Protein AF-A0A7S0J768-F1 (afdb_monomer_lite)

Radius of gyration: 14.78 Å; chains: 1; bounding box: 32×29×51 Å

Foldseek 3Di:
DVLVPDAPVVVVVLVVLLVQLVVLCVVLVVPPPPDNDVSSVVSNVSSVCCLPPPQLVCLLVPVCVPHPVNPRHNVQQLDDDPVSVVSRPVDDDHSVVCNVPPD

Organism: NCBI:txid127549

Sequence (103 aa):
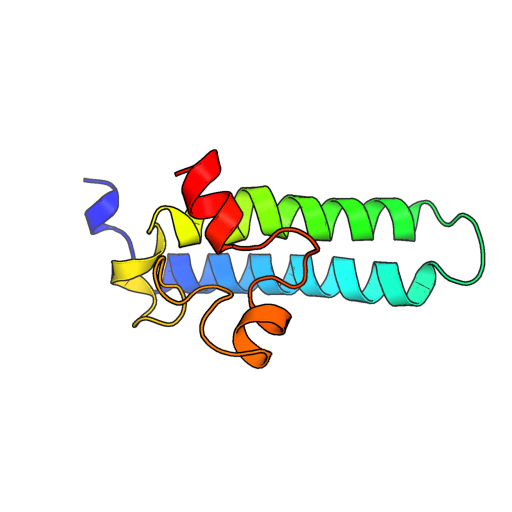LARDQQGPADVAHLNKIICWSRASTLIGLATMWYSINPISIFLLSLGTMTRWTIVAHHVCHGGFDKCSGGTYSRFKFGVGSLARRCTDWLDWMLVEAWNVEHN

pLDDT: mean 92.65, std 8.52, range [45.16, 98.44]

Structure (mmCIF, N/CA/C/O backbone):
data_AF-A0A7S0J768-F1
#
_entry.id   AF-A0A7S0J768-F1
#
loop_
_atom_site.group_PDB
_atom_site.id
_atom_site.type_symbol
_atom_site.label_atom_id
_atom_site.label_alt_id
_atom_site.label_comp_id
_atom_site.label_asym_id
_atom_site.label_entity_id
_atom_site.label_seq_id
_atom_site.pdbx_PDB_ins_code
_atom_site.Cartn_x
_atom_site.Cartn_y
_atom_site.Cartn_z
_atom_site.occupancy
_atom_site.B_iso_or_equiv
_atom_site.auth_seq_id
_atom_site.auth_comp_id
_atom_site.auth_asym_id
_atom_site.auth_atom_id
_atom_site.pdbx_PDB_model_num
ATOM 1 N N . LEU A 1 1 ? 2.771 -1.836 28.290 1.00 45.16 1 LEU A N 1
ATOM 2 C CA . LEU A 1 1 ? 4.070 -1.136 28.135 1.00 45.16 1 LEU A CA 1
ATOM 3 C C . LEU A 1 1 ? 4.279 -0.638 26.703 1.00 45.16 1 LEU A C 1
ATOM 5 O O . LEU A 1 1 ? 4.146 0.557 26.523 1.00 45.16 1 LEU A O 1
ATOM 9 N N . ALA A 1 2 ? 4.499 -1.477 25.675 1.00 55.28 2 ALA A N 1
ATOM 10 C CA . ALA A 1 2 ? 4.627 -0.974 24.288 1.00 55.28 2 ALA A CA 1
ATOM 11 C C . ALA A 1 2 ? 3.288 -0.546 23.638 1.00 55.28 2 ALA A C 1
ATOM 13 O O . ALA A 1 2 ? 3.231 0.439 22.913 1.00 55.28 2 ALA A O 1
ATOM 14 N N . ARG A 1 3 ? 2.178 -1.245 23.935 1.00 53.53 3 ARG A N 1
ATOM 15 C CA . ARG A 1 3 ? 0.842 -0.937 23.371 1.00 53.53 3 ARG A CA 1
ATOM 16 C C . ARG A 1 3 ? 0.263 0.410 23.815 1.00 53.53 3 ARG A C 1
ATOM 18 O O . ARG A 1 3 ? -0.617 0.922 23.136 1.00 53.53 3 ARG A O 1
ATOM 25 N N . ASP A 1 4 ? 0.740 0.960 24.929 1.00 62.53 4 ASP A N 1
ATOM 26 C CA . ASP A 1 4 ? 0.242 2.220 25.499 1.00 62.53 4 ASP A CA 1
ATOM 27 C C . ASP A 1 4 ? 0.959 3.447 24.909 1.00 62.53 4 ASP A C 1
ATOM 29 O O . ASP A 1 4 ? 0.570 4.576 25.181 1.00 62.53 4 ASP A O 1
ATOM 33 N N . GLN A 1 5 ? 1.995 3.226 24.088 1.00 78.56 5 GLN A N 1
ATOM 34 C CA . GLN A 1 5 ? 2.767 4.277 23.416 1.00 78.56 5 GLN A CA 1
ATOM 35 C C . GLN A 1 5 ? 2.322 4.517 21.966 1.00 78.56 5 GLN A C 1
ATOM 37 O O . GLN A 1 5 ? 2.864 5.399 21.308 1.00 78.56 5 GLN A O 1
ATOM 42 N N . GLN A 1 6 ? 1.343 3.753 21.464 1.00 85.50 6 GLN A N 1
ATOM 43 C CA . GLN A 1 6 ? 0.846 3.915 20.099 1.00 85.50 6 GLN A CA 1
ATOM 44 C C . GLN A 1 6 ? 0.079 5.228 19.944 1.00 85.50 6 GLN A C 1
ATOM 46 O O . GLN A 1 6 ? -0.841 5.514 20.713 1.00 85.50 6 GLN A O 1
ATOM 51 N N . GLY A 1 7 ? 0.400 5.998 18.909 1.00 91.81 7 GLY A N 1
ATOM 52 C CA . GLY A 1 7 ? -0.194 7.311 18.706 1.00 91.81 7 GLY A CA 1
ATOM 53 C C . GLY A 1 7 ? -0.097 7.843 17.276 1.00 91.81 7 GLY A C 1
ATOM 54 O O . GLY A 1 7 ? 0.193 7.105 16.331 1.00 91.81 7 GLY A O 1
ATOM 55 N N . PRO A 1 8 ? -0.348 9.151 17.095 1.00 93.75 8 PRO A N 1
ATOM 56 C CA . PRO A 1 8 ? -0.347 9.789 15.779 1.00 93.75 8 PRO A CA 1
ATOM 57 C C . PRO A 1 8 ? 0.982 9.659 15.023 1.00 93.75 8 PRO A C 1
ATOM 59 O O . PRO A 1 8 ? 0.983 9.595 13.794 1.00 93.75 8 PRO A O 1
ATOM 62 N N . ALA A 1 9 ? 2.110 9.590 15.739 1.00 94.88 9 ALA A N 1
ATOM 63 C CA . ALA A 1 9 ? 3.433 9.428 15.140 1.00 94.88 9 ALA A CA 1
ATOM 64 C C . ALA A 1 9 ? 3.587 8.077 14.416 1.00 94.88 9 ALA A C 1
ATOM 66 O O . ALA A 1 9 ? 4.129 8.041 13.311 1.00 94.88 9 ALA A O 1
ATOM 67 N N . ASP A 1 10 ? 3.047 6.990 14.976 1.00 94.50 10 ASP A N 1
ATOM 68 C CA . ASP A 1 10 ? 3.086 5.662 14.349 1.00 94.50 10 ASP A CA 1
ATOM 69 C C . ASP A 1 10 ? 2.247 5.627 13.073 1.00 94.50 10 ASP A C 1
ATOM 71 O O . ASP A 1 10 ? 2.664 5.080 12.053 1.00 94.50 10 ASP A O 1
ATOM 75 N N . VAL A 1 11 ? 1.077 6.272 13.101 1.00 95.50 11 VAL A N 1
ATOM 76 C CA . VAL A 1 11 ? 0.201 6.385 11.927 1.00 95.50 11 VAL A CA 1
ATOM 77 C C . VAL A 1 11 ? 0.860 7.243 10.846 1.00 95.50 11 VAL A C 1
ATOM 79 O O . VAL A 1 11 ? 0.808 6.895 9.667 1.00 95.50 11 VAL A O 1
ATOM 82 N N . ALA A 1 12 ? 1.530 8.337 11.221 1.00 97.00 12 ALA A N 1
ATOM 83 C CA . ALA A 1 12 ? 2.295 9.159 10.286 1.00 97.00 12 ALA A CA 1
ATOM 84 C C . ALA A 1 12 ? 3.461 8.375 9.659 1.00 97.00 12 ALA A C 1
ATOM 86 O O . ALA A 1 12 ? 3.686 8.460 8.447 1.00 97.00 12 ALA A O 1
ATOM 87 N N . HIS A 1 13 ? 4.165 7.569 10.456 1.00 96.88 13 HIS A N 1
ATOM 88 C CA . HIS A 1 13 ? 5.223 6.692 9.967 1.00 96.88 13 HIS A CA 1
ATOM 89 C C . HIS A 1 13 ? 4.684 5.625 9.002 1.00 96.88 13 HIS A C 1
ATOM 91 O O . HIS A 1 13 ? 5.226 5.462 7.906 1.00 96.88 13 HIS A O 1
ATOM 97 N N . LEU A 1 14 ? 3.569 4.970 9.343 1.00 96.44 14 LEU A N 1
ATOM 98 C CA . LEU A 1 14 ? 2.891 4.021 8.459 1.00 96.44 14 LEU A CA 1
ATOM 99 C C . LEU A 1 14 ? 2.470 4.683 7.139 1.00 96.44 14 LEU A C 1
ATOM 101 O O . LEU A 1 14 ? 2.746 4.150 6.067 1.00 96.44 14 LEU A O 1
ATOM 105 N N . ASN A 1 15 ? 1.856 5.868 7.196 1.00 97.19 15 ASN A N 1
ATOM 106 C CA . ASN A 1 15 ? 1.457 6.622 6.005 1.00 97.19 15 ASN A CA 1
ATOM 107 C C . ASN A 1 15 ? 2.656 6.951 5.107 1.00 97.19 15 ASN A C 1
ATOM 109 O O . ASN A 1 15 ? 2.555 6.851 3.882 1.00 97.19 15 ASN A O 1
ATOM 113 N N . LYS A 1 16 ? 3.809 7.294 5.698 1.00 98.38 16 LYS A N 1
ATOM 114 C CA . LYS A 1 16 ? 5.060 7.486 4.954 1.00 98.38 16 LYS A CA 1
ATOM 115 C C . LYS A 1 16 ? 5.464 6.198 4.233 1.00 98.38 16 LYS A C 1
ATOM 117 O O . LYS A 1 16 ? 5.746 6.253 3.040 1.00 98.38 16 LYS A O 1
ATOM 122 N N . ILE A 1 17 ? 5.457 5.050 4.913 1.00 98.00 17 ILE A N 1
ATOM 123 C CA . ILE A 1 17 ? 5.782 3.746 4.304 1.00 98.00 17 ILE A CA 1
ATOM 124 C C . ILE A 1 17 ? 4.816 3.409 3.161 1.00 98.00 17 ILE A C 1
ATOM 126 O O . ILE A 1 17 ? 5.260 3.019 2.081 1.00 98.00 17 ILE A O 1
ATOM 130 N N . ILE A 1 18 ? 3.510 3.604 3.362 1.00 97.25 18 ILE A N 1
ATOM 131 C CA . ILE A 1 18 ? 2.488 3.378 2.330 1.00 97.25 18 ILE A CA 1
ATOM 132 C C . ILE A 1 18 ? 2.744 4.271 1.111 1.00 97.25 18 ILE A C 1
ATOM 134 O O . ILE A 1 18 ? 2.644 3.799 -0.020 1.00 97.25 18 ILE A O 1
ATOM 138 N N . CYS A 1 19 ? 3.117 5.536 1.322 1.00 98.00 19 CYS A N 1
ATOM 139 C CA . CYS A 1 19 ? 3.479 6.449 0.239 1.00 98.00 19 CYS A CA 1
ATOM 140 C C . CYS A 1 19 ? 4.664 5.914 -0.582 1.00 98.00 19 CYS A C 1
ATOM 142 O O . CYS A 1 19 ? 4.551 5.792 -1.801 1.00 98.00 19 CYS A O 1
ATOM 144 N N . TRP A 1 20 ? 5.756 5.501 0.075 1.00 98.25 20 TRP A N 1
ATOM 145 C CA . TRP A 1 20 ? 6.916 4.908 -0.607 1.00 98.25 20 TRP A CA 1
ATOM 146 C C . TRP A 1 20 ? 6.566 3.608 -1.341 1.00 98.25 20 TRP A C 1
ATOM 148 O O . TRP A 1 20 ? 6.962 3.433 -2.489 1.00 98.25 20 TRP A O 1
ATOM 158 N N . SER A 1 21 ? 5.784 2.719 -0.723 1.00 97.56 21 SER A N 1
ATOM 159 C CA . SER A 1 21 ? 5.329 1.466 -1.347 1.00 97.56 21 SER A CA 1
ATOM 160 C C . SER A 1 21 ? 4.491 1.721 -2.606 1.00 97.56 21 SER A C 1
ATOM 162 O O . SER A 1 21 ? 4.716 1.089 -3.646 1.00 97.56 21 SER A O 1
ATOM 164 N N . ARG A 1 22 ? 3.563 2.685 -2.546 1.00 96.56 22 ARG A N 1
ATOM 165 C CA . ARG A 1 22 ? 2.736 3.089 -3.692 1.00 96.56 22 ARG A CA 1
ATOM 166 C C . ARG A 1 22 ? 3.577 3.733 -4.788 1.00 96.56 22 ARG A C 1
ATOM 168 O O . ARG A 1 22 ? 3.406 3.368 -5.945 1.00 96.56 22 ARG A O 1
ATOM 175 N N . ALA A 1 23 ? 4.507 4.621 -4.439 1.00 98.19 23 ALA A N 1
ATOM 176 C CA . ALA A 1 23 ? 5.423 5.231 -5.400 1.00 98.19 23 ALA A CA 1
ATOM 177 C C . ALA A 1 23 ? 6.261 4.170 -6.130 1.00 98.19 23 ALA A C 1
ATOM 179 O O . ALA A 1 23 ? 6.292 4.166 -7.359 1.00 98.19 23 ALA A O 1
ATOM 180 N N . SER A 1 24 ? 6.850 3.215 -5.402 1.00 98.12 24 SER A N 1
ATOM 181 C CA . SER A 1 24 ? 7.587 2.093 -5.997 1.00 98.12 24 SER A CA 1
ATOM 182 C C . SER A 1 24 ? 6.706 1.269 -6.937 1.00 98.12 24 SER A C 1
ATOM 184 O O . SER A 1 24 ? 7.092 1.010 -8.073 1.00 98.12 24 SER A O 1
ATOM 186 N N . THR A 1 25 ? 5.490 0.919 -6.512 1.00 96.88 25 THR A N 1
ATOM 187 C CA . THR A 1 25 ? 4.556 0.150 -7.351 1.00 96.88 25 THR A CA 1
ATOM 188 C C . THR A 1 25 ? 4.191 0.912 -8.629 1.00 96.88 25 THR A C 1
ATOM 190 O O . THR A 1 25 ? 4.274 0.352 -9.718 1.00 96.88 25 THR A O 1
ATOM 193 N N . LEU A 1 26 ? 3.838 2.197 -8.521 1.00 97.00 26 LEU A N 1
ATOM 194 C CA . LEU A 1 26 ? 3.453 3.032 -9.663 1.00 97.00 26 LEU A CA 1
ATOM 195 C C . LEU A 1 26 ? 4.607 3.232 -10.649 1.00 97.00 26 LEU A C 1
ATOM 197 O O . LEU A 1 26 ? 4.413 3.060 -11.850 1.00 97.00 26 LEU A O 1
ATOM 201 N N . ILE A 1 27 ? 5.808 3.554 -10.160 1.00 97.81 27 ILE A N 1
ATOM 202 C CA . ILE A 1 27 ? 6.993 3.731 -11.012 1.00 97.81 27 ILE A CA 1
ATOM 203 C C . ILE A 1 27 ? 7.375 2.398 -11.664 1.00 97.81 27 ILE A C 1
ATOM 205 O O . ILE A 1 27 ? 7.673 2.363 -12.857 1.00 97.81 27 ILE A O 1
ATOM 209 N N . GLY A 1 28 ? 7.321 1.296 -10.911 1.00 97.50 28 GLY A N 1
ATOM 210 C CA . GLY A 1 28 ? 7.558 -0.045 -11.435 1.00 97.50 28 GLY A CA 1
ATOM 211 C C . GLY A 1 28 ? 6.611 -0.387 -12.586 1.00 97.50 28 GLY A C 1
ATOM 212 O O . GLY A 1 28 ? 7.074 -0.742 -13.668 1.00 97.50 28 GLY A O 1
ATOM 213 N N . LEU A 1 29 ? 5.304 -0.182 -12.398 1.00 96.31 29 LEU A N 1
ATOM 214 C CA . LEU A 1 29 ? 4.290 -0.405 -13.435 1.00 96.31 29 LEU A CA 1
ATOM 215 C C . LEU A 1 29 ? 4.476 0.520 -14.647 1.00 96.31 29 LEU A C 1
ATOM 217 O O . LEU A 1 29 ? 4.380 0.069 -15.786 1.00 96.31 29 LEU A O 1
ATOM 221 N N . ALA A 1 30 ? 4.784 1.799 -14.426 1.00 96.75 30 ALA A N 1
ATOM 222 C CA . ALA A 1 30 ? 4.970 2.772 -15.503 1.00 96.75 30 ALA A CA 1
ATOM 223 C C . ALA A 1 30 ? 6.202 2.485 -16.380 1.00 96.75 30 ALA A C 1
ATOM 225 O O . ALA A 1 30 ? 6.267 2.939 -17.521 1.00 96.75 30 ALA A O 1
ATOM 226 N N . THR A 1 31 ? 7.182 1.742 -15.859 1.00 96.88 31 THR A N 1
ATOM 227 C CA . THR A 1 31 ? 8.472 1.509 -16.526 1.00 96.88 31 THR A CA 1
ATOM 228 C C . THR A 1 31 ? 8.661 0.081 -17.042 1.00 96.88 31 THR A C 1
ATOM 230 O O . THR A 1 31 ? 9.606 -0.155 -17.794 1.00 96.88 31 THR A O 1
ATOM 233 N N . MET A 1 32 ? 7.777 -0.862 -16.686 1.00 96.56 32 MET A N 1
ATOM 234 C CA . MET A 1 32 ? 7.956 -2.286 -17.010 1.00 96.56 32 MET A CA 1
ATOM 235 C C . MET A 1 32 ? 7.669 -2.659 -18.474 1.00 96.56 32 MET A C 1
ATOM 237 O O . MET A 1 32 ? 7.997 -3.762 -18.892 1.00 96.56 32 MET A O 1
ATOM 241 N N . TRP A 1 33 ? 7.017 -1.786 -19.246 1.00 94.38 33 TRP A N 1
ATOM 242 C CA . TRP A 1 33 ? 6.430 -2.148 -20.543 1.00 94.38 33 TRP A CA 1
ATOM 243 C C . TRP A 1 33 ? 7.428 -2.218 -21.710 1.00 94.38 33 TRP A C 1
ATOM 245 O O . TRP A 1 33 ? 7.146 -2.891 -22.696 1.00 94.38 33 TRP A O 1
ATOM 255 N N . TYR A 1 34 ? 8.565 -1.514 -21.636 1.00 86.75 34 TYR A N 1
ATOM 256 C CA . TYR A 1 34 ? 9.434 -1.292 -22.804 1.00 86.75 34 TYR A CA 1
ATOM 257 C C . TYR A 1 34 ? 10.588 -2.301 -22.943 1.00 86.75 34 TYR A C 1
ATOM 259 O O . TYR A 1 34 ? 11.063 -2.550 -24.049 1.00 86.75 34 TYR A O 1
ATOM 267 N N . SER A 1 35 ? 11.060 -2.894 -21.845 1.00 93.88 35 SER A N 1
ATOM 268 C CA . SER A 1 35 ? 12.138 -3.891 -21.856 1.00 93.88 35 SER A CA 1
ATOM 269 C C . SER A 1 35 ? 12.213 -4.645 -20.527 1.00 93.88 35 SER A C 1
ATOM 271 O O . SER A 1 35 ? 11.531 -4.298 -19.561 1.00 93.88 35 SER A O 1
ATOM 273 N N . ILE A 1 36 ? 13.083 -5.662 -20.449 1.00 95.19 36 ILE A N 1
ATOM 274 C CA . ILE A 1 36 ? 13.487 -6.233 -19.158 1.00 95.19 36 ILE A CA 1
ATOM 275 C C . ILE A 1 36 ? 14.228 -5.139 -18.388 1.00 95.19 36 ILE A C 1
ATOM 277 O O . ILE A 1 36 ? 15.392 -4.846 -18.658 1.00 95.19 36 ILE A O 1
ATOM 281 N N . ASN A 1 37 ? 13.529 -4.526 -17.440 1.00 96.75 37 ASN A N 1
ATOM 282 C CA . ASN A 1 37 ? 14.005 -3.377 -16.693 1.00 96.75 37 ASN A CA 1
ATOM 283 C C . ASN A 1 37 ? 14.262 -3.776 -15.226 1.00 96.75 37 ASN A C 1
ATOM 285 O O . ASN A 1 37 ? 13.304 -3.933 -14.461 1.00 96.75 37 ASN A O 1
ATOM 289 N N . PRO A 1 38 ? 15.533 -3.924 -14.799 1.00 96.88 38 PRO A N 1
ATOM 290 C CA . PRO A 1 38 ? 15.871 -4.283 -13.421 1.00 96.88 38 PRO A CA 1
ATOM 291 C C . PRO A 1 38 ? 15.307 -3.316 -12.375 1.00 96.88 38 PRO A C 1
ATOM 293 O O . PRO A 1 38 ? 14.971 -3.741 -11.270 1.00 96.88 38 PRO A O 1
ATOM 296 N N . ILE A 1 39 ? 15.149 -2.034 -12.723 1.00 96.69 39 ILE A N 1
ATOM 297 C CA . ILE A 1 39 ? 14.547 -1.035 -11.834 1.00 96.69 39 ILE A CA 1
ATOM 298 C C . ILE A 1 39 ? 13.066 -1.355 -11.631 1.00 96.69 39 ILE A C 1
ATOM 300 O O . ILE A 1 39 ? 12.601 -1.372 -10.493 1.00 96.69 39 ILE A O 1
ATOM 304 N N . SER A 1 40 ? 12.329 -1.670 -12.700 1.00 98.12 40 SER A N 1
ATOM 305 C CA . SER A 1 40 ? 10.920 -2.065 -12.586 1.00 98.12 40 SER A CA 1
ATOM 306 C C . SER A 1 40 ? 10.761 -3.325 -11.744 1.00 98.12 40 SER A C 1
ATOM 308 O O . SER A 1 40 ? 9.927 -3.348 -10.843 1.00 98.12 40 SER A O 1
ATOM 310 N N . ILE A 1 41 ? 11.598 -4.342 -11.981 1.00 98.06 41 ILE A N 1
ATOM 311 C CA . ILE A 1 41 ? 11.592 -5.594 -11.208 1.00 98.06 41 ILE A CA 1
ATOM 312 C C . ILE A 1 41 ? 11.802 -5.300 -9.719 1.00 98.06 41 ILE A C 1
ATOM 314 O O . ILE A 1 41 ? 11.019 -5.750 -8.879 1.00 98.06 41 ILE A O 1
ATOM 318 N N . PHE A 1 42 ? 12.824 -4.507 -9.389 1.00 98.44 42 PHE A N 1
ATOM 319 C CA . PHE A 1 42 ? 13.125 -4.146 -8.008 1.00 98.44 42 PHE A CA 1
ATOM 320 C C . PHE A 1 42 ? 11.983 -3.361 -7.355 1.00 98.44 42 PHE A C 1
ATOM 322 O O . PHE A 1 42 ? 11.557 -3.704 -6.255 1.00 98.44 42 PHE A O 1
ATOM 329 N N . LEU A 1 43 ? 11.450 -2.338 -8.026 1.00 98.44 43 LEU A N 1
ATOM 330 C CA . LEU A 1 43 ? 10.408 -1.479 -7.463 1.00 98.44 43 LEU A CA 1
ATOM 331 C C . LEU A 1 43 ? 9.067 -2.206 -7.287 1.00 98.44 43 LEU A C 1
ATOM 333 O O . LEU A 1 43 ? 8.399 -2.008 -6.269 1.00 98.44 43 LEU A O 1
ATOM 337 N N . LEU A 1 44 ? 8.690 -3.081 -8.225 1.00 97.62 44 LEU A N 1
ATOM 338 C CA . LEU A 1 44 ? 7.497 -3.927 -8.102 1.00 97.62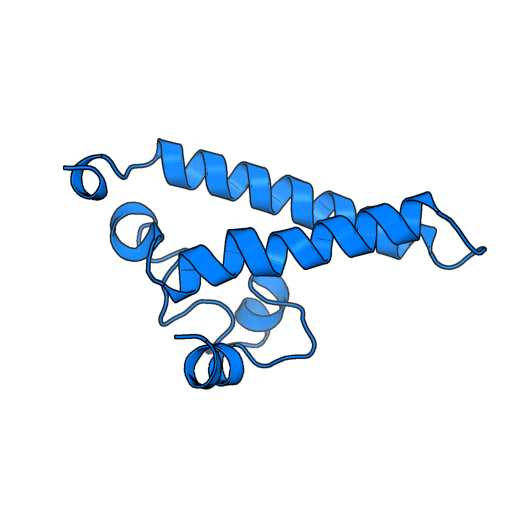 44 LEU A CA 1
ATOM 339 C C . LEU A 1 44 ? 7.641 -4.941 -6.963 1.00 97.62 44 LEU A C 1
ATOM 341 O O . LEU A 1 44 ? 6.703 -5.118 -6.177 1.00 97.62 44 LEU A O 1
ATOM 345 N N . SER A 1 45 ? 8.818 -5.565 -6.842 1.00 97.75 45 SER A N 1
ATOM 346 C CA . SER A 1 45 ? 9.139 -6.470 -5.735 1.00 97.75 45 SER A CA 1
ATOM 347 C C . SER A 1 45 ? 9.079 -5.737 -4.395 1.00 97.75 45 SER A C 1
ATOM 349 O O . SER A 1 45 ? 8.355 -6.154 -3.494 1.00 97.75 45 SER A O 1
ATOM 351 N N . LEU A 1 46 ? 9.736 -4.579 -4.282 1.00 98.31 46 LEU A N 1
ATOM 352 C CA . LEU A 1 46 ? 9.761 -3.775 -3.061 1.00 98.31 46 LEU A CA 1
ATOM 353 C C . LEU A 1 46 ? 8.362 -3.291 -2.656 1.00 98.31 46 LEU A C 1
ATOM 355 O O . LEU A 1 46 ? 7.998 -3.367 -1.480 1.00 98.31 46 LEU A O 1
ATOM 359 N N . GLY A 1 47 ? 7.574 -2.807 -3.620 1.00 97.19 47 GLY A N 1
ATOM 360 C CA . GLY A 1 47 ? 6.198 -2.367 -3.398 1.00 97.19 47 GLY A CA 1
ATOM 361 C C . GLY A 1 47 ? 5.308 -3.502 -2.893 1.00 97.19 47 GLY A C 1
ATOM 362 O O . GLY A 1 47 ? 4.601 -3.325 -1.898 1.00 97.19 47 GLY A O 1
ATOM 363 N N . THR A 1 48 ? 5.404 -4.677 -3.523 1.00 96.00 48 THR A N 1
ATOM 364 C CA . THR A 1 48 ? 4.658 -5.884 -3.140 1.00 96.00 48 THR A CA 1
ATOM 365 C C . THR A 1 48 ? 5.086 -6.395 -1.772 1.00 96.00 48 THR A C 1
ATOM 367 O O . THR A 1 48 ? 4.249 -6.499 -0.881 1.00 96.00 48 THR A O 1
ATOM 370 N N . MET A 1 49 ? 6.381 -6.611 -1.547 1.00 96.69 49 MET A N 1
ATOM 371 C CA . MET A 1 49 ? 6.890 -7.084 -0.258 1.00 96.69 49 MET A CA 1
ATOM 372 C C . MET A 1 49 ? 6.489 -6.142 0.879 1.00 96.69 49 MET A C 1
ATOM 374 O O . MET A 1 49 ? 5.977 -6.602 1.891 1.00 96.69 49 MET A O 1
ATOM 378 N N . THR A 1 50 ? 6.619 -4.824 0.692 1.00 97.31 50 THR A N 1
ATOM 379 C CA . THR A 1 50 ? 6.215 -3.830 1.703 1.00 97.31 50 THR A CA 1
ATOM 380 C C . THR A 1 50 ? 4.713 -3.882 2.000 1.00 97.31 50 THR A C 1
ATOM 382 O O . THR A 1 50 ? 4.313 -3.805 3.164 1.00 97.31 50 THR A O 1
ATOM 385 N N . ARG A 1 51 ? 3.865 -4.024 0.969 1.00 95.19 51 ARG A N 1
ATOM 386 C CA . ARG A 1 51 ? 2.407 -4.147 1.135 1.00 95.19 51 ARG A CA 1
ATOM 387 C C . ARG A 1 51 ? 2.051 -5.360 1.997 1.00 95.19 51 ARG A C 1
ATOM 389 O O . ARG A 1 51 ? 1.211 -5.232 2.882 1.00 95.19 51 ARG A O 1
ATOM 396 N N . TRP A 1 52 ? 2.717 -6.490 1.774 1.00 94.69 52 TRP A N 1
ATOM 397 C CA . TRP A 1 52 ? 2.487 -7.735 2.506 1.00 94.69 52 TRP A CA 1
ATOM 398 C C . TRP A 1 52 ? 3.076 -7.716 3.917 1.00 94.69 52 TRP A C 1
ATOM 400 O O . TRP A 1 52 ? 2.342 -7.798 4.900 1.00 94.69 52 TRP A O 1
ATOM 410 N N . THR A 1 53 ? 4.397 -7.584 4.028 1.00 94.94 53 THR A N 1
ATOM 411 C CA . THR A 1 53 ? 5.131 -7.846 5.276 1.00 94.94 53 THR A CA 1
ATOM 412 C C . THR A 1 53 ? 5.064 -6.691 6.267 1.00 94.94 53 THR A C 1
ATOM 414 O O . THR A 1 53 ? 5.209 -6.895 7.472 1.00 94.94 53 THR A O 1
ATOM 417 N N . ILE A 1 54 ? 4.834 -5.470 5.779 1.00 96.06 54 ILE A N 1
ATOM 418 C CA . ILE A 1 5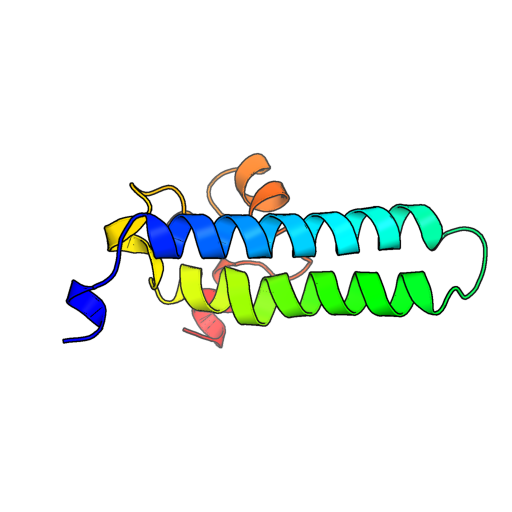4 ? 4.796 -4.276 6.621 1.00 96.06 54 ILE A CA 1
ATOM 419 C C . ILE A 1 54 ? 3.361 -3.792 6.766 1.00 96.06 54 ILE A C 1
ATOM 421 O O . ILE A 1 54 ? 2.848 -3.766 7.878 1.00 96.06 54 ILE A O 1
ATOM 425 N N . VAL A 1 55 ? 2.691 -3.428 5.674 1.00 96.00 55 VAL A N 1
ATOM 426 C CA . VAL A 1 55 ? 1.382 -2.769 5.784 1.00 96.00 55 VAL A CA 1
ATOM 427 C C . VAL A 1 55 ? 0.309 -3.751 6.252 1.00 96.00 55 VAL A C 1
ATOM 429 O O . VAL A 1 55 ? -0.231 -3.588 7.344 1.00 96.00 55 VAL A O 1
ATOM 432 N N . ALA A 1 56 ? 0.005 -4.784 5.470 1.00 94.62 56 ALA A N 1
ATOM 433 C CA . ALA A 1 56 ? -1.120 -5.654 5.788 1.00 94.62 56 ALA A CA 1
ATOM 434 C C . ALA A 1 56 ? -0.865 -6.564 6.974 1.00 94.62 56 ALA A C 1
ATOM 436 O O . ALA A 1 56 ? -1.741 -6.652 7.819 1.00 94.62 56 ALA A O 1
ATOM 437 N N . HIS A 1 57 ? 0.318 -7.171 7.097 1.00 95.38 57 HIS A N 1
ATOM 438 C CA . HIS A 1 57 ? 0.647 -7.982 8.270 1.00 95.38 57 HIS A CA 1
ATOM 439 C C . HIS A 1 57 ? 0.356 -7.214 9.574 1.00 95.38 57 HIS A C 1
ATOM 441 O O . HIS A 1 57 ? -0.424 -7.665 10.411 1.00 95.38 57 HIS A O 1
ATOM 447 N N . HIS A 1 58 ? 0.865 -5.985 9.715 1.00 95.25 58 HIS A N 1
ATOM 448 C CA . HIS A 1 58 ? 0.640 -5.214 10.938 1.00 95.25 58 HIS A CA 1
ATOM 449 C C . HIS A 1 58 ? -0.809 -4.729 11.079 1.00 95.25 58 HIS A C 1
ATOM 451 O O . HIS A 1 58 ? -1.334 -4.725 12.192 1.00 95.25 58 HIS A O 1
ATOM 457 N N . VAL A 1 59 ? -1.480 -4.327 9.992 1.00 95.56 59 VAL A N 1
ATOM 458 C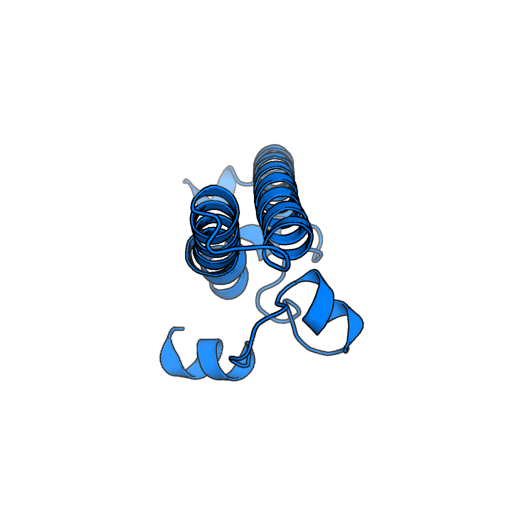 CA . VAL A 1 59 ? -2.880 -3.870 10.068 1.00 95.56 59 VAL A CA 1
ATOM 459 C C . VAL A 1 59 ? -3.839 -5.031 10.359 1.00 95.56 59 VAL A C 1
ATOM 461 O O . VAL A 1 59 ? -4.685 -4.894 11.241 1.00 95.56 59 VAL A O 1
ATOM 464 N N . CYS A 1 60 ? -3.690 -6.180 9.698 1.00 95.00 60 CYS A N 1
ATOM 465 C CA . CYS A 1 60 ? -4.518 -7.377 9.885 1.00 95.00 60 CYS A CA 1
ATOM 466 C C . CYS A 1 60 ? -4.331 -8.017 11.272 1.00 95.00 60 CYS A C 1
ATOM 468 O O . CYS A 1 60 ? -5.299 -8.526 11.839 1.00 95.00 60 CYS A O 1
ATOM 470 N N . HIS A 1 61 ? -3.146 -7.896 11.882 1.00 93.94 61 HIS A N 1
ATOM 471 C CA . HIS A 1 61 ? -2.931 -8.264 13.290 1.00 93.94 61 HIS A CA 1
ATOM 472 C C . HIS A 1 61 ? -3.370 -7.178 14.296 1.00 93.94 61 HIS A C 1
ATOM 474 O O . HIS A 1 61 ? -3.186 -7.336 15.504 1.00 93.94 61 HIS A O 1
ATOM 480 N N . GLY A 1 62 ? -3.985 -6.081 13.836 1.00 93.62 62 GLY A N 1
ATOM 481 C CA . GLY A 1 62 ? -4.560 -5.041 14.697 1.00 93.62 62 GLY A CA 1
ATOM 482 C C . GLY A 1 62 ? -3.544 -4.050 15.270 1.00 93.62 62 GLY A C 1
ATOM 483 O O . GLY A 1 62 ? -3.838 -3.350 16.242 1.00 93.62 62 GLY A O 1
AT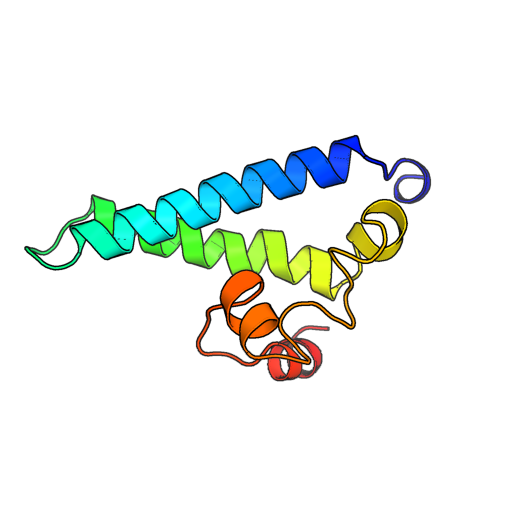OM 484 N N . GLY A 1 63 ? -2.356 -3.948 14.670 1.00 93.50 63 GLY A N 1
ATOM 485 C CA . GLY A 1 63 ? -1.270 -3.068 15.108 1.00 93.50 63 GLY A CA 1
ATOM 486 C C . GLY A 1 63 ? -1.628 -1.579 15.127 1.00 93.50 63 GLY A C 1
ATOM 487 O O . GLY A 1 63 ? -0.970 -0.820 15.828 1.00 93.50 63 GLY A O 1
ATOM 488 N N . PHE A 1 64 ? -2.688 -1.164 14.424 1.00 95.00 64 PHE A N 1
ATOM 489 C CA . PHE A 1 64 ? -3.130 0.234 14.333 1.00 95.00 64 PHE A CA 1
ATOM 490 C C . PHE A 1 64 ? -4.600 0.453 14.733 1.00 95.00 64 PHE A C 1
ATOM 492 O O . PHE A 1 64 ? -5.113 1.568 14.588 1.00 95.00 64 PHE A O 1
ATOM 499 N N . ASP A 1 65 ? -5.278 -0.569 15.275 1.00 94.19 65 ASP A N 1
ATOM 500 C CA . ASP A 1 65 ? -6.711 -0.503 15.615 1.00 94.19 65 ASP A CA 1
ATOM 501 C C . ASP A 1 65 ? -7.020 0.625 16.619 1.00 94.19 65 ASP A C 1
ATOM 503 O O . ASP A 1 65 ? -8.070 1.260 16.542 1.00 94.19 65 ASP A O 1
ATOM 507 N N . LYS A 1 66 ? -6.095 0.895 17.552 1.00 91.81 66 LYS A N 1
ATOM 508 C CA . LYS A 1 66 ? -6.280 1.881 18.629 1.00 91.81 66 LYS A CA 1
ATOM 509 C C . LYS A 1 66 ? -5.897 3.314 18.250 1.00 91.81 66 LYS A C 1
ATOM 511 O O . LYS A 1 66 ? -6.468 4.245 18.806 1.00 91.81 66 LYS A O 1
ATOM 516 N N . CYS A 1 67 ? -4.935 3.506 17.344 1.00 93.25 67 CYS A N 1
ATOM 517 C CA . CYS A 1 67 ? -4.353 4.825 17.060 1.00 93.25 67 CYS A CA 1
ATOM 518 C C . CYS A 1 67 ? -4.763 5.420 15.702 1.00 93.25 67 CYS A C 1
ATOM 520 O O . CYS A 1 67 ? -4.605 6.620 15.500 1.00 93.25 67 CYS A O 1
ATOM 522 N N . SER A 1 68 ? -5.320 4.628 14.777 1.00 94.12 68 S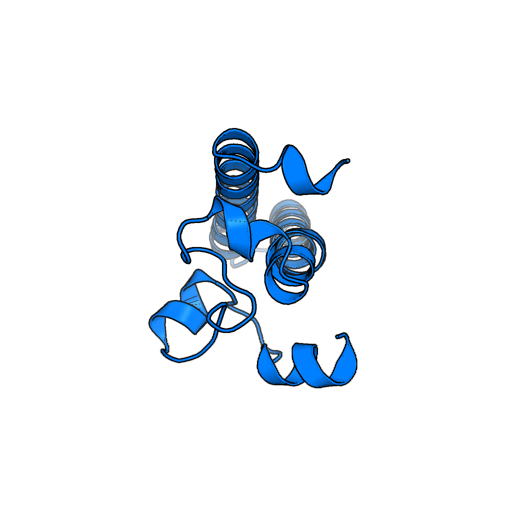ER A N 1
ATOM 523 C CA . SER A 1 68 ? -5.645 5.088 13.413 1.00 94.12 68 SER A CA 1
ATOM 524 C C . SER A 1 68 ? -7.023 5.741 13.242 1.00 94.12 68 SER A C 1
ATOM 526 O O . SER A 1 68 ? -7.408 6.074 12.116 1.00 94.12 68 SER A O 1
ATOM 528 N N . GLY A 1 69 ? -7.814 5.858 14.314 1.00 91.50 69 GLY A N 1
ATOM 529 C CA . GLY A 1 69 ? -9.201 6.332 14.229 1.00 91.50 69 GLY A CA 1
ATOM 530 C C . GLY A 1 69 ? -10.093 5.447 13.345 1.00 91.50 69 GLY A C 1
ATOM 531 O O . GLY A 1 69 ? -11.056 5.928 12.758 1.00 91.50 69 GLY A O 1
ATOM 532 N N . GLY A 1 70 ? -9.743 4.163 13.189 1.00 91.69 70 GLY A N 1
ATOM 533 C CA . GLY A 1 70 ? -10.459 3.207 12.340 1.00 91.69 70 GLY A CA 1
ATOM 534 C C . GLY A 1 70 ? -10.069 3.234 10.857 1.00 91.69 70 GLY A C 1
ATOM 535 O O . GLY A 1 70 ? -10.625 2.453 10.082 1.00 91.69 70 GLY A O 1
ATOM 536 N N . THR A 1 71 ? -9.118 4.085 10.456 1.00 91.12 71 THR A N 1
ATOM 537 C CA . THR A 1 71 ? -8.593 4.124 9.078 1.00 91.12 71 THR A CA 1
ATOM 538 C C . THR A 1 71 ? -7.900 2.813 8.717 1.00 91.12 71 THR A C 1
ATOM 540 O O . THR A 1 71 ? -8.170 2.245 7.655 1.00 91.12 71 THR A O 1
ATOM 543 N N . TYR A 1 72 ? -7.064 2.323 9.638 1.00 94.88 72 TYR A N 1
ATOM 544 C CA . TYR A 1 72 ? -6.326 1.069 9.550 1.00 94.88 72 TYR A CA 1
ATOM 545 C C . TYR A 1 72 ? -6.860 0.121 10.616 1.00 94.88 72 TYR A C 1
ATOM 547 O O . TYR A 1 72 ? -6.393 0.119 11.754 1.00 94.88 72 TYR A O 1
ATOM 555 N N . SER A 1 73 ? -7.887 -0.640 10.241 1.00 94.19 73 SER A N 1
ATOM 556 C CA . SER A 1 73 ? -8.534 -1.601 11.126 1.00 94.19 73 SER A CA 1
ATOM 557 C C . SER A 1 73 ? -8.440 -3.008 10.565 1.00 94.19 73 SER A C 1
ATOM 559 O O . SER A 1 73 ? -8.781 -3.218 9.396 1.00 94.19 73 SER A O 1
ATOM 561 N N . ARG A 1 74 ? -8.101 -3.979 11.419 1.00 93.38 74 ARG A N 1
ATOM 562 C CA . ARG A 1 74 ? -8.037 -5.402 11.045 1.00 93.38 74 ARG A CA 1
ATOM 563 C C . ARG A 1 74 ? -9.330 -5.965 10.447 1.00 93.38 74 ARG A C 1
ATOM 565 O O . ARG A 1 74 ? -9.293 -6.962 9.742 1.00 93.38 74 ARG A O 1
ATOM 572 N N . PHE A 1 75 ? -10.473 -5.337 10.726 1.00 92.00 75 PHE A N 1
ATOM 573 C CA . PHE A 1 75 ? -11.785 -5.786 10.246 1.00 92.00 75 PHE A CA 1
ATOM 574 C C . PHE A 1 75 ? -12.246 -5.088 8.963 1.00 92.00 75 PHE A C 1
ATOM 576 O O . PHE A 1 75 ? -13.238 -5.503 8.371 1.00 92.00 75 PHE A O 1
ATOM 583 N N . LYS A 1 76 ? -11.585 -3.996 8.560 1.00 92.50 76 LYS A N 1
ATOM 584 C CA . LYS A 1 76 ? -12.005 -3.161 7.418 1.00 92.50 76 LYS A CA 1
ATOM 585 C C . LYS A 1 76 ? -10.951 -3.061 6.318 1.00 92.50 76 LYS A C 1
ATOM 587 O O . LYS A 1 76 ? -11.273 -2.624 5.217 1.00 92.50 76 LYS A O 1
ATOM 592 N N . PHE A 1 77 ? -9.707 -3.422 6.616 1.00 94.94 77 PHE A N 1
ATOM 593 C CA . PHE A 1 77 ? -8.598 -3.346 5.675 1.00 94.94 77 PHE A CA 1
ATOM 594 C C . PHE A 1 77 ? -8.841 -4.258 4.467 1.00 94.94 77 PHE A C 1
ATOM 596 O O . PHE A 1 77 ? -9.046 -5.457 4.626 1.00 94.94 77 PHE A O 1
ATOM 603 N N . GLY A 1 78 ? -8.846 -3.682 3.263 1.00 94.31 78 GLY A N 1
ATOM 604 C CA . GLY A 1 78 ? -8.953 -4.434 2.006 1.00 94.31 78 GLY A CA 1
ATOM 605 C C . GLY A 1 78 ? -10.294 -5.131 1.739 1.00 94.31 78 GLY A C 1
ATOM 606 O O . GLY A 1 78 ? -10.393 -5.841 0.738 1.00 94.31 78 GLY A O 1
ATOM 607 N N . VAL A 1 79 ? -11.317 -4.907 2.575 1.00 93.56 79 VAL A N 1
ATOM 608 C CA . VAL A 1 79 ? -12.635 -5.567 2.500 1.00 93.56 79 VAL A CA 1
ATOM 609 C C . VAL A 1 79 ? -13.796 -4.562 2.466 1.00 93.56 79 VAL A C 1
ATOM 611 O O . VAL A 1 79 ? -13.632 -3.366 2.713 1.00 93.56 79 VAL A O 1
ATOM 614 N N . GLY A 1 80 ? -14.999 -5.037 2.134 1.00 91.00 80 GLY A N 1
ATOM 615 C CA . GLY A 1 80 ? -16.249 -4.263 2.210 1.00 91.00 80 GLY A CA 1
ATOM 616 C C . GLY A 1 80 ? -16.515 -3.284 1.058 1.00 91.00 80 GLY A C 1
ATOM 617 O O . GLY A 1 80 ? -17.629 -2.785 0.935 1.00 91.00 80 GLY A O 1
ATOM 618 N N . SER A 1 81 ? -15.538 -3.006 0.190 1.00 93.75 81 SER A N 1
ATOM 619 C CA . SER A 1 81 ? -15.762 -2.299 -1.081 1.00 93.75 81 SER A CA 1
ATOM 620 C C . SER A 1 81 ? -14.610 -2.521 -2.060 1.00 93.75 81 SER A C 1
ATOM 622 O O . SER A 1 81 ? -13.475 -2.763 -1.646 1.00 93.75 81 SER A O 1
ATOM 624 N N . LEU A 1 82 ? -14.873 -2.347 -3.360 1.00 92.75 82 LEU A N 1
ATOM 625 C CA . LEU A 1 82 ? -13.821 -2.364 -4.383 1.00 92.75 82 LEU A CA 1
ATOM 626 C C . LEU A 1 82 ? -12.787 -1.250 -4.158 1.00 92.75 82 LEU A C 1
ATOM 628 O O . LEU A 1 82 ? -11.602 -1.459 -4.384 1.00 92.75 82 LEU A O 1
ATOM 632 N N . ALA A 1 83 ? -13.214 -0.086 -3.658 1.00 93.81 83 ALA A N 1
ATOM 633 C CA . ALA A 1 83 ? -12.300 0.998 -3.317 1.00 93.81 83 ALA A CA 1
ATOM 634 C C . ALA A 1 83 ? -11.308 0.565 -2.228 1.00 93.81 83 ALA A C 1
ATOM 636 O O . ALA A 1 83 ? -10.106 0.667 -2.442 1.00 93.81 83 ALA A O 1
ATOM 637 N N . ARG A 1 84 ? -11.800 -0.000 -1.115 1.00 93.12 84 ARG A N 1
ATOM 638 C CA . ARG A 1 84 ? -10.955 -0.552 -0.042 1.00 93.12 84 ARG A CA 1
ATOM 639 C C . ARG A 1 84 ? -10.029 -1.640 -0.555 1.00 93.12 84 ARG A C 1
ATOM 641 O O . ARG A 1 84 ? -8.844 -1.617 -0.241 1.00 93.12 84 ARG A O 1
ATOM 648 N N . ARG A 1 85 ? -10.541 -2.542 -1.395 1.00 93.19 85 ARG A N 1
ATOM 649 C CA . ARG A 1 85 ? -9.726 -3.561 -2.054 1.00 93.19 85 ARG A CA 1
ATOM 650 C C . ARG A 1 85 ? -8.574 -2.918 -2.826 1.00 93.19 85 ARG A C 1
ATOM 652 O O . ARG A 1 85 ? -7.428 -3.234 -2.560 1.00 93.19 85 ARG A O 1
ATOM 659 N N . CYS A 1 86 ? -8.847 -1.966 -3.711 1.00 91.94 86 CYS A N 1
ATOM 660 C CA . CYS A 1 86 ? -7.817 -1.351 -4.547 1.00 91.94 86 CYS A CA 1
ATOM 661 C C . CYS A 1 86 ? -6.852 -0.430 -3.781 1.00 91.94 86 CYS A C 1
ATOM 663 O O . CYS A 1 86 ? -5.686 -0.330 -4.156 1.00 91.94 86 CYS A O 1
ATOM 665 N N . THR A 1 87 ? -7.297 0.272 -2.735 1.00 90.75 87 THR A N 1
ATOM 666 C CA . THR A 1 87 ? -6.431 1.215 -2.005 1.00 90.75 87 THR A CA 1
ATOM 667 C C . THR A 1 87 ? -5.599 0.542 -0.929 1.00 90.75 87 THR A C 1
ATOM 669 O O . THR A 1 87 ? -4.447 0.938 -0.719 1.00 90.75 87 THR A O 1
ATOM 672 N N . ASP A 1 88 ? -6.175 -0.440 -0.243 1.00 93.38 88 ASP A N 1
ATOM 673 C CA . ASP A 1 88 ? -5.556 -1.078 0.914 1.00 93.38 88 ASP A CA 1
ATOM 674 C C . ASP A 1 88 ? -4.808 -2.349 0.478 1.00 93.38 88 ASP A C 1
ATOM 676 O O . ASP A 1 88 ? -3.702 -2.606 0.952 1.00 93.38 88 ASP A O 1
ATOM 680 N N . TRP A 1 89 ? -5.363 -3.111 -0.476 1.00 92.69 89 TRP A N 1
ATOM 681 C CA . TRP A 1 89 ? -4.863 -4.435 -0.857 1.00 92.69 89 TRP A CA 1
ATOM 682 C C . TRP A 1 89 ? -5.082 -4.768 -2.344 1.00 92.69 89 TRP A C 1
ATOM 684 O O . TRP A 1 89 ? -5.853 -5.659 -2.717 1.00 92.69 89 TRP A O 1
ATOM 694 N N . LEU A 1 90 ? -4.398 -4.032 -3.225 1.00 91.81 90 LEU A N 1
ATOM 695 C CA . LEU A 1 90 ? -4.382 -4.343 -4.655 1.00 91.81 90 LEU A CA 1
ATOM 696 C C . LEU A 1 90 ? -3.448 -5.526 -4.920 1.00 91.81 90 LEU A C 1
ATOM 698 O O . LEU A 1 90 ? -2.289 -5.359 -5.298 1.00 91.81 90 LEU A O 1
ATOM 702 N N . ASP A 1 91 ? -3.962 -6.720 -4.659 1.00 91.00 91 ASP A N 1
ATOM 703 C CA . ASP A 1 91 ? -3.237 -7.974 -4.798 1.00 91.00 91 ASP A CA 1
ATOM 704 C C . ASP A 1 91 ? -4.147 -9.092 -5.322 1.00 91.00 91 ASP A C 1
ATOM 706 O O . ASP A 1 91 ? -5.373 -8.936 -5.382 1.00 91.00 91 ASP A O 1
ATOM 710 N N . TRP A 1 92 ? -3.554 -10.220 -5.710 1.00 89.38 92 TRP A N 1
ATOM 711 C CA . TRP A 1 92 ? -4.289 -11.375 -6.224 1.00 89.38 92 TRP A CA 1
ATOM 712 C C . TRP A 1 92 ? -4.948 -12.176 -5.093 1.00 89.38 92 TRP A C 1
ATOM 714 O O . TRP A 1 92 ? -6.070 -12.651 -5.257 1.00 89.38 92 TRP A O 1
ATOM 724 N N . MET A 1 93 ? -4.302 -12.283 -3.927 1.00 91.50 93 MET A N 1
ATOM 725 C CA . MET A 1 93 ? -4.843 -13.029 -2.786 1.00 91.50 93 MET A CA 1
ATOM 726 C C . MET A 1 93 ? -5.904 -12.212 -2.048 1.00 91.50 93 MET A C 1
ATOM 728 O O . MET A 1 93 ? -5.742 -11.009 -1.842 1.00 91.50 93 MET A O 1
ATOM 732 N N . LEU A 1 94 ? -7.000 -12.835 -1.623 1.00 92.12 94 LEU A N 1
ATOM 733 C CA . LEU A 1 94 ? -8.016 -12.177 -0.798 1.00 92.12 94 LEU A CA 1
ATOM 734 C C . LEU A 1 94 ? -7.483 -11.874 0.615 1.00 92.12 94 LEU A C 1
ATOM 736 O O . LEU A 1 94 ? -6.736 -12.673 1.172 1.00 92.12 94 LEU A O 1
ATOM 740 N N . VAL A 1 95 ? -7.873 -10.735 1.207 1.00 92.44 95 VAL A N 1
ATOM 741 C CA . VAL A 1 95 ? -7.480 -10.425 2.604 1.00 92.44 95 VAL A CA 1
ATOM 742 C C . VAL A 1 95 ? -8.171 -11.395 3.562 1.00 92.44 95 VAL A C 1
ATOM 744 O O . VAL A 1 95 ? -7.628 -11.787 4.588 1.00 92.44 95 VAL A O 1
ATOM 747 N N . GLU A 1 96 ? -9.363 -11.842 3.194 1.00 91.94 96 GLU A N 1
ATOM 748 C CA . GLU A 1 96 ? -10.116 -12.872 3.889 1.00 91.94 96 GLU A CA 1
ATOM 749 C C . GLU A 1 96 ? -9.365 -14.210 3.907 1.00 91.94 96 GLU A C 1
ATOM 751 O O . GLU A 1 96 ? -9.364 -14.875 4.937 1.00 91.94 96 GLU A O 1
ATOM 756 N N . ALA A 1 97 ? -8.679 -14.573 2.815 1.00 92.19 97 ALA A N 1
ATOM 757 C CA . ALA A 1 97 ? -7.846 -15.776 2.766 1.00 92.19 97 ALA A CA 1
ATOM 758 C C . ALA A 1 97 ? -6.616 -15.637 3.676 1.00 92.19 97 ALA A C 1
ATOM 760 O O . ALA A 1 97 ? -6.344 -16.530 4.474 1.00 92.19 97 ALA A O 1
ATOM 761 N N . TRP A 1 98 ? -5.951 -14.475 3.661 1.00 88.94 98 TRP A N 1
ATOM 762 C CA . TRP A 1 98 ? -4.879 -14.161 4.615 1.00 88.94 98 TRP A CA 1
ATOM 763 C C . TRP A 1 98 ? -5.339 -14.321 6.069 1.00 88.94 98 TRP A C 1
ATOM 765 O O . TRP A 1 98 ? -4.634 -14.904 6.886 1.00 88.94 98 TRP A O 1
ATOM 775 N N . ASN A 1 99 ? -6.544 -13.850 6.398 1.00 87.81 99 ASN A N 1
ATOM 776 C CA . ASN A 1 99 ? -7.090 -13.973 7.748 1.00 87.81 99 ASN A CA 1
ATOM 777 C C . ASN A 1 99 ? -7.344 -15.424 8.187 1.00 87.81 99 ASN A C 1
ATOM 779 O O . ASN A 1 99 ? -7.453 -15.650 9.385 1.00 87.81 99 ASN A O 1
ATOM 783 N N . VAL A 1 100 ? -7.485 -16.371 7.256 1.00 90.94 100 VAL A N 1
ATOM 784 C CA . VAL A 1 100 ? -7.655 -17.803 7.559 1.00 90.94 100 VAL A CA 1
ATOM 785 C C . VAL A 1 100 ? -6.306 -18.517 7.627 1.00 90.94 100 VAL A C 1
ATOM 787 O O . VAL A 1 100 ? -6.118 -19.395 8.461 1.00 90.94 100 VAL A O 1
ATOM 790 N N . GLU A 1 101 ? -5.382 -18.170 6.733 1.00 88.62 101 GLU A N 1
ATOM 791 C CA . GLU A 1 101 ? -4.114 -18.889 6.566 1.00 88.62 101 GLU A CA 1
ATOM 792 C C . GLU A 1 101 ? -2.981 -18.345 7.446 1.00 88.62 101 GLU A C 1
ATOM 794 O O . GLU A 1 101 ? -2.044 -19.079 7.757 1.00 88.62 101 GLU A O 1
ATOM 799 N N . HIS A 1 102 ? -3.038 -17.065 7.828 1.00 87.56 102 HIS A N 1
ATOM 800 C CA . HIS A 1 102 ? -1.939 -16.370 8.501 1.00 87.56 102 HIS A CA 1
ATOM 801 C C . HIS A 1 102 ? -2.264 -15.858 9.912 1.00 87.56 102 HIS A C 1
ATOM 803 O O . HIS A 1 102 ? -1.355 -15.765 10.737 1.00 87.56 102 HIS A O 1
ATOM 809 N N . ASN A 1 103 ? -3.524 -15.501 10.193 1.00 85.00 103 ASN A N 1
ATOM 810 C CA . ASN A 1 103 ? -3.948 -14.960 11.494 1.00 85.00 103 ASN A CA 1
ATOM 811 C C . ASN A 1 103 ? -4.485 -16.037 12.435 1.00 85.00 103 ASN A C 1
ATOM 813 O O . ASN A 1 103 ? -4.258 -15.869 13.655 1.00 85.00 103 ASN A O 1
#

Secondary structure (DSSP, 8-state):
--GGG--HHHHHHHHHHHHHHHHHHHHHHHHTTSS--HHHHHHHHHHHHHIIIIIIHHHHTTTTTTTSTTSS-TTTTT-SSHHHHHHH--SSS-HHHHHHHT-